Protein AF-A0A9N8HR85-F1 (afdb_monomer)

Sequence (107 aa):
MELADDDDSDPQTLVREFVHPDFIAGSKFVAKLAAVAQLQTHYPSIQLERRILSKQKAWQVVTKVTCHTLVLGGLSTHDFHLAMLIDVEAERPEVKELIIPEQGKEA

Structure (mmCIF, N/CA/C/O backbone):
data_AF-A0A9N8HR85-F1
#
_entry.id   AF-A0A9N8HR85-F1
#
loop_
_atom_site.group_PDB
_atom_site.id
_atom_site.type_symbol
_atom_site.label_atom_id
_atom_site.label_alt_id
_atom_site.label_comp_id
_atom_site.label_asym_id
_atom_site.label_entity_id
_atom_site.label_seq_id
_atom_site.pdbx_PDB_ins_code
_atom_site.Cartn_x
_atom_site.Cartn_y
_atom_site.Cartn_z
_atom_site.occupancy
_atom_site.B_iso_or_equiv
_atom_site.auth_seq_id
_atom_site.auth_comp_id
_atom_site.auth_asym_id
_atom_site.auth_atom_id
_atom_site.pdbx_PDB_model_num
ATOM 1 N N . MET A 1 1 ? 18.241 32.339 -26.771 1.00 48.91 1 MET A N 1
ATOM 2 C CA . MET A 1 1 ? 18.177 31.049 -26.063 1.00 48.91 1 MET A CA 1
ATOM 3 C C . MET A 1 1 ? 17.209 31.278 -24.924 1.00 48.91 1 MET A C 1
ATOM 5 O O . MET A 1 1 ? 17.616 31.781 -23.888 1.00 48.91 1 MET A O 1
ATOM 9 N N . GLU A 1 2 ? 15.918 31.113 -25.207 1.00 42.53 2 GLU A N 1
ATOM 10 C CA . GLU A 1 2 ? 14.871 31.203 -24.187 1.00 42.53 2 GLU A CA 1
ATOM 11 C C . GLU A 1 2 ? 15.032 29.991 -23.273 1.00 42.53 2 GLU A C 1
ATOM 13 O O . GLU A 1 2 ? 15.078 28.855 -23.747 1.00 42.53 2 GLU A O 1
ATOM 18 N N . LEU A 1 3 ? 15.239 30.253 -21.984 1.00 51.97 3 LEU A N 1
ATOM 19 C CA . LEU A 1 3 ? 15.160 29.235 -20.948 1.00 51.97 3 LEU A CA 1
ATOM 20 C C . LEU A 1 3 ? 13.684 28.855 -20.874 1.00 51.97 3 LEU A C 1
ATOM 22 O O . LEU A 1 3 ? 12.857 29.721 -20.603 1.00 51.97 3 LEU A O 1
ATOM 26 N N . ALA A 1 4 ? 13.364 27.609 -21.220 1.00 52.81 4 ALA A N 1
ATOM 27 C CA . ALA A 1 4 ? 12.027 27.080 -21.019 1.00 52.81 4 ALA A CA 1
ATOM 28 C C . ALA A 1 4 ? 11.695 27.215 -19.530 1.00 52.81 4 ALA A C 1
ATOM 30 O O . ALA A 1 4 ? 12.516 26.838 -18.695 1.00 52.81 4 ALA A O 1
ATOM 31 N N . ASP A 1 5 ? 10.538 27.801 -19.233 1.00 51.03 5 ASP A N 1
ATOM 32 C CA . ASP A 1 5 ? 9.970 27.828 -17.894 1.00 51.03 5 ASP A CA 1
ATOM 33 C C . ASP A 1 5 ? 9.966 26.390 -17.349 1.00 51.03 5 ASP A C 1
ATOM 35 O O . ASP A 1 5 ? 9.288 25.517 -17.898 1.00 51.03 5 ASP A O 1
ATOM 39 N N . ASP A 1 6 ? 10.767 26.131 -16.311 1.00 51.41 6 ASP A N 1
ATOM 40 C CA . ASP A 1 6 ? 10.589 24.962 -15.456 1.00 51.41 6 ASP A CA 1
ATOM 41 C C . ASP A 1 6 ? 9.217 25.147 -14.802 1.00 51.41 6 ASP A C 1
ATOM 43 O O . ASP A 1 6 ? 9.063 25.895 -13.835 1.00 51.41 6 ASP A O 1
ATOM 47 N N . ASP A 1 7 ? 8.191 24.548 -15.406 1.00 54.16 7 ASP A N 1
ATOM 48 C CA . ASP A 1 7 ? 6.867 24.443 -14.815 1.00 54.16 7 ASP A CA 1
ATOM 49 C C . ASP A 1 7 ? 7.048 23.640 -13.522 1.00 54.16 7 ASP A C 1
ATOM 51 O O . ASP A 1 7 ? 7.177 22.414 -13.553 1.00 54.16 7 ASP A O 1
ATOM 55 N N . ASP A 1 8 ? 7.125 24.361 -12.399 1.00 56.50 8 ASP A N 1
ATOM 56 C CA . ASP A 1 8 ? 7.299 23.929 -10.998 1.00 56.50 8 ASP A CA 1
ATOM 57 C C . ASP A 1 8 ? 6.088 23.094 -10.509 1.00 56.50 8 ASP A C 1
ATOM 59 O O . ASP A 1 8 ? 5.623 23.172 -9.371 1.00 56.50 8 ASP A O 1
ATOM 63 N N . SER A 1 9 ? 5.492 22.338 -11.426 1.00 62.31 9 SER A N 1
ATOM 64 C CA . SER A 1 9 ? 4.387 21.435 -11.204 1.00 62.31 9 SER A CA 1
ATOM 65 C C . SER A 1 9 ? 4.914 20.201 -10.482 1.00 62.31 9 SER A C 1
ATOM 67 O O . SER A 1 9 ? 5.802 19.498 -10.970 1.00 62.31 9 SER A O 1
ATOM 69 N N . ASP A 1 10 ? 4.376 19.948 -9.287 1.00 63.69 10 ASP A N 1
ATOM 70 C CA . ASP A 1 10 ? 4.660 18.722 -8.549 1.00 63.69 10 ASP A CA 1
ATOM 71 C C . ASP A 1 10 ? 4.499 17.512 -9.488 1.00 63.69 10 ASP A C 1
ATOM 73 O O . ASP A 1 10 ? 3.513 17.443 -10.238 1.00 63.69 10 ASP A O 1
ATOM 77 N N . PRO A 1 11 ? 5.429 16.538 -9.459 1.00 69.62 11 PRO A N 1
ATOM 78 C CA . PRO A 1 11 ? 5.367 15.389 -10.346 1.00 69.62 11 PRO A CA 1
ATOM 79 C C . PRO A 1 11 ? 4.013 14.699 -10.193 1.00 69.62 11 PRO A C 1
ATOM 81 O O . PRO A 1 11 ? 3.570 14.384 -9.083 1.00 69.62 11 PRO A O 1
ATOM 84 N N . GLN A 1 12 ? 3.339 14.464 -11.320 1.00 84.06 12 GLN A N 1
ATOM 85 C CA . GLN A 1 12 ? 2.030 13.822 -11.308 1.00 84.06 12 GLN A CA 1
ATOM 86 C C . GLN A 1 12 ? 2.152 12.435 -10.671 1.00 84.06 12 GLN A C 1
ATOM 88 O O . GLN A 1 12 ? 2.960 11.607 -11.098 1.00 84.06 12 GLN A O 1
ATOM 93 N N . THR A 1 13 ? 1.345 12.183 -9.642 1.00 92.56 13 THR A N 1
ATOM 94 C CA . THR A 1 13 ? 1.343 10.923 -8.897 1.00 92.56 13 THR A CA 1
ATOM 95 C C . THR A 1 13 ? -0.081 10.411 -8.699 1.00 92.56 13 THR A C 1
ATOM 97 O O . THR A 1 13 ? -1.031 11.188 -8.599 1.00 92.56 13 THR A O 1
ATOM 100 N N . LEU A 1 14 ? -0.239 9.088 -8.635 1.00 94.06 14 LEU A N 1
ATOM 101 C CA . LEU A 1 14 ? -1.489 8.451 -8.221 1.00 94.06 14 LEU A CA 1
ATOM 102 C C . LEU A 1 14 ? -1.382 8.116 -6.742 1.00 94.06 14 LEU A C 1
ATOM 104 O O . LEU A 1 14 ? -0.484 7.375 -6.347 1.00 94.06 14 LEU A O 1
ATOM 108 N N . VAL A 1 15 ? -2.301 8.639 -5.935 1.00 95.50 15 VAL A N 1
ATOM 109 C CA . VAL A 1 15 ? -2.306 8.428 -4.486 1.00 95.50 15 VAL A CA 1
ATOM 110 C C . VAL A 1 15 ? -3.601 7.751 -4.069 1.00 95.50 15 VAL A C 1
ATOM 112 O O . VAL A 1 15 ? -4.689 8.221 -4.403 1.00 95.50 15 VAL A O 1
ATOM 115 N N . ARG A 1 16 ? -3.485 6.680 -3.284 1.00 95.31 16 ARG A N 1
ATOM 116 C CA . ARG A 1 16 ? -4.618 6.030 -2.623 1.00 95.31 16 ARG A CA 1
ATOM 117 C C . ARG A 1 16 ? -4.285 5.740 -1.169 1.00 95.31 16 ARG A C 1
ATOM 119 O O . ARG A 1 16 ? -3.164 5.356 -0.840 1.00 95.31 16 ARG A O 1
ATOM 126 N N . GLU A 1 17 ? -5.270 5.933 -0.304 1.00 95.44 17 GLU A N 1
ATOM 127 C CA . GLU A 1 17 ? -5.144 5.695 1.128 1.00 95.44 17 GLU A CA 1
ATOM 128 C C . GLU A 1 17 ? -6.113 4.606 1.575 1.00 95.44 17 GLU A C 1
ATOM 130 O O . GLU A 1 17 ? -7.260 4.556 1.133 1.00 95.44 17 GLU A O 1
ATOM 135 N N . PHE A 1 18 ? -5.637 3.742 2.464 1.00 95.94 18 PHE A N 1
ATOM 136 C CA . PHE A 1 18 ? -6.398 2.651 3.053 1.00 95.94 18 PHE A CA 1
ATOM 137 C C . PHE A 1 18 ? -6.342 2.779 4.569 1.00 95.94 18 PHE A C 1
ATOM 139 O O . PHE A 1 18 ? -5.273 3.003 5.134 1.00 95.94 18 PHE A O 1
ATOM 146 N N . VAL A 1 19 ? -7.494 2.669 5.225 1.00 95.81 19 VAL A N 1
ATOM 147 C CA . VAL A 1 19 ? -7.593 2.730 6.687 1.00 95.81 19 VAL A CA 1
ATOM 148 C C . VAL A 1 19 ? -7.633 1.312 7.236 1.00 95.81 19 VAL A C 1
ATOM 150 O O . VAL A 1 19 ? -8.307 0.457 6.672 1.00 95.81 19 VAL A O 1
ATOM 153 N N . HIS A 1 20 ? -6.943 1.066 8.344 1.00 96.75 20 HIS A N 1
ATOM 154 C CA . HIS A 1 20 ? -6.804 -0.260 8.943 1.00 96.75 20 HIS A CA 1
ATOM 155 C C . HIS A 1 20 ? -7.310 -0.279 10.390 1.00 96.75 20 HIS A C 1
ATOM 157 O O . HIS A 1 20 ? -7.192 0.734 11.086 1.00 96.75 20 HIS A O 1
ATOM 163 N N . PRO A 1 21 ? -7.835 -1.424 10.873 1.00 95.50 21 PRO A N 1
ATOM 164 C CA . PRO A 1 21 ? -8.265 -1.572 12.265 1.00 95.50 21 PRO A CA 1
ATOM 165 C C . PRO A 1 21 ? -7.108 -1.392 13.251 1.00 95.50 21 PRO A C 1
ATOM 167 O O . PRO A 1 21 ? -7.286 -0.810 14.320 1.00 95.50 21 PRO A O 1
ATOM 170 N N . ASP A 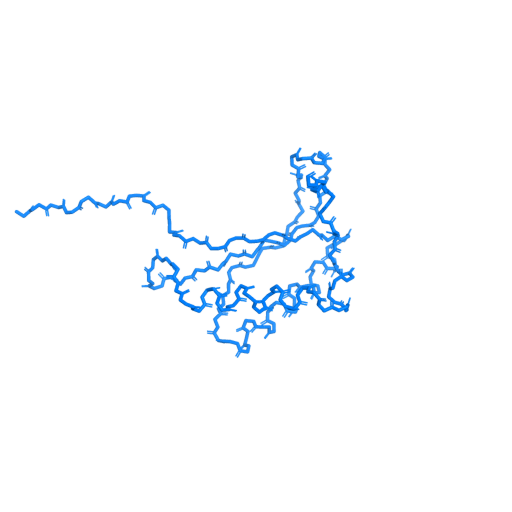1 22 ? -5.911 -1.848 12.882 1.00 96.12 22 ASP A N 1
ATOM 171 C CA . ASP A 1 22 ? -4.698 -1.693 13.672 1.00 96.12 22 ASP A CA 1
ATOM 172 C C . ASP A 1 22 ? -3.434 -1.741 12.792 1.00 96.12 22 ASP A C 1
ATOM 174 O O . ASP A 1 22 ? -3.482 -1.930 11.573 1.00 96.12 22 ASP A O 1
ATOM 178 N N . PHE A 1 23 ? -2.273 -1.549 13.424 1.00 97.00 23 PHE A N 1
ATOM 179 C CA . PHE A 1 23 ? -0.978 -1.509 12.741 1.00 97.00 23 PHE A CA 1
ATOM 180 C C . PHE A 1 23 ? -0.542 -2.874 12.184 1.00 97.00 23 PHE A C 1
ATOM 182 O O . PHE A 1 23 ? 0.219 -2.927 11.219 1.00 97.00 23 PHE A O 1
ATOM 189 N N . ILE A 1 24 ? -1.029 -3.980 12.757 1.00 97.88 24 ILE A N 1
ATOM 190 C CA . ILE A 1 24 ? -0.729 -5.338 12.288 1.00 97.88 24 ILE A CA 1
ATOM 191 C C . ILE A 1 24 ? -1.542 -5.657 11.031 1.00 97.88 24 ILE A C 1
ATOM 193 O O . ILE A 1 24 ? -1.015 -6.249 10.091 1.00 97.88 24 ILE A O 1
ATOM 197 N N . ALA A 1 25 ? -2.807 -5.246 10.974 1.00 97.94 25 ALA A N 1
ATOM 198 C CA . ALA A 1 25 ? -3.610 -5.321 9.761 1.00 97.94 25 ALA A CA 1
ATOM 199 C C . ALA A 1 25 ? -2.984 -4.481 8.639 1.00 97.94 25 ALA A C 1
ATOM 201 O O . ALA A 1 25 ? -2.809 -4.986 7.530 1.00 97.94 25 ALA A O 1
ATOM 202 N N . GLY A 1 26 ? -2.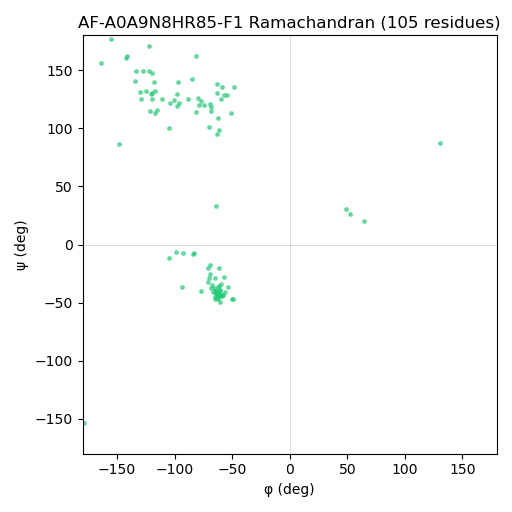544 -3.257 8.955 1.00 97.69 26 GLY A N 1
ATOM 203 C CA . GLY A 1 26 ? -1.806 -2.409 8.017 1.00 97.69 26 GLY A CA 1
ATOM 204 C C . GLY A 1 26 ? -0.513 -3.056 7.509 1.00 97.69 26 GLY A C 1
ATOM 205 O O . GLY A 1 26 ? -0.263 -3.070 6.308 1.00 97.69 26 GLY A O 1
ATOM 206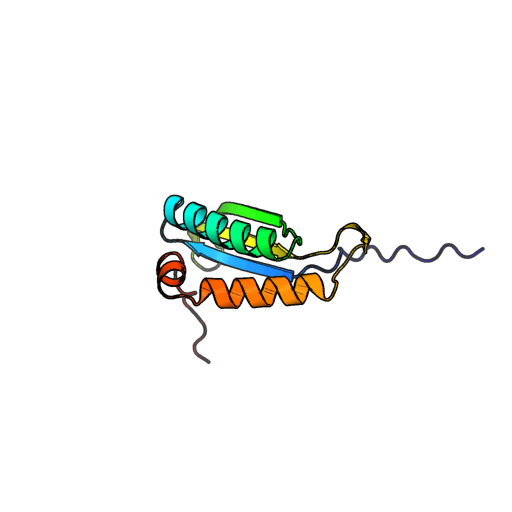 N N . SER A 1 27 ? 0.296 -3.673 8.376 1.00 98.38 27 SER A N 1
ATOM 207 C CA . SER A 1 27 ? 1.545 -4.321 7.941 1.00 98.38 27 SER A CA 1
ATOM 208 C C . SER A 1 27 ? 1.305 -5.562 7.072 1.00 98.38 27 SER A C 1
ATOM 210 O O . SER A 1 27 ? 2.013 -5.768 6.083 1.00 98.38 27 SER A O 1
ATOM 212 N N . LYS A 1 28 ? 0.270 -6.356 7.376 1.00 98.38 28 LYS A N 1
ATOM 213 C CA . LYS A 1 28 ? -0.175 -7.469 6.520 1.00 98.38 28 LYS A CA 1
ATOM 214 C C . LYS A 1 28 ? -0.640 -6.972 5.154 1.00 98.38 28 LYS A C 1
ATOM 216 O O . LYS A 1 28 ? -0.291 -7.580 4.145 1.00 98.38 28 LYS A O 1
ATOM 221 N N . PHE A 1 29 ? -1.384 -5.869 5.120 1.00 98.25 29 PHE A N 1
ATOM 222 C CA . PHE A 1 29 ? -1.822 -5.242 3.878 1.00 98.25 29 PHE A CA 1
ATOM 223 C C . PHE A 1 29 ? -0.626 -4.770 3.039 1.00 98.25 29 PHE A C 1
ATOM 225 O O . PHE A 1 29 ? -0.520 -5.124 1.866 1.00 98.25 29 PHE A O 1
ATOM 232 N N . VAL A 1 30 ? 0.344 -4.085 3.653 1.00 98.31 30 VAL A N 1
ATOM 233 C CA . VAL A 1 30 ? 1.595 -3.682 2.988 1.00 98.31 30 VAL A CA 1
ATOM 234 C C . VAL A 1 30 ? 2.334 -4.885 2.393 1.00 98.31 30 VAL A C 1
ATOM 236 O O . VAL A 1 30 ? 2.808 -4.801 1.263 1.00 98.31 30 VAL A O 1
ATOM 239 N N . ALA A 1 31 ? 2.393 -6.022 3.094 1.00 98.31 31 ALA A N 1
ATOM 240 C CA . ALA A 1 31 ? 3.021 -7.234 2.565 1.00 98.31 31 ALA A CA 1
ATOM 241 C C . ALA A 1 31 ? 2.318 -7.769 1.300 1.00 98.31 31 ALA A C 1
ATOM 243 O O . ALA A 1 31 ? 2.988 -8.237 0.379 1.00 98.31 31 ALA A O 1
ATOM 244 N N . LYS A 1 32 ? 0.983 -7.665 1.220 1.00 98.12 32 LYS A N 1
ATOM 245 C CA . LYS A 1 32 ? 0.214 -8.015 0.012 1.00 98.12 32 LYS A CA 1
ATOM 246 C C . LYS A 1 32 ? 0.552 -7.087 -1.150 1.00 98.12 32 LYS A C 1
ATOM 248 O O . LYS A 1 32 ? 0.860 -7.566 -2.238 1.00 98.12 32 LYS A O 1
ATOM 253 N N . LEU A 1 33 ? 0.589 -5.778 -0.904 1.00 97.62 33 LEU A N 1
ATOM 254 C CA . LEU A 1 33 ? 0.953 -4.801 -1.934 1.00 97.62 33 LEU A CA 1
ATOM 255 C C . LEU A 1 33 ? 2.396 -4.976 -2.418 1.00 97.62 33 LEU A C 1
ATOM 257 O O . LEU A 1 33 ? 2.658 -4.885 -3.615 1.00 97.62 33 LEU A O 1
ATOM 261 N N . ALA A 1 34 ? 3.323 -5.287 -1.510 1.00 97.81 34 ALA A N 1
ATOM 262 C CA . ALA A 1 34 ? 4.708 -5.586 -1.858 1.00 97.81 34 ALA A CA 1
ATOM 263 C C . ALA A 1 34 ? 4.809 -6.810 -2.784 1.00 97.81 34 ALA A C 1
ATOM 265 O O . ALA A 1 34 ? 5.581 -6.787 -3.741 1.00 97.81 34 ALA A O 1
ATOM 266 N N . ALA A 1 35 ? 3.998 -7.849 -2.553 1.00 97.75 35 ALA A N 1
ATOM 267 C CA . ALA A 1 35 ? 3.935 -9.006 -3.442 1.00 97.75 35 ALA A CA 1
ATOM 268 C C . ALA A 1 35 ? 3.414 -8.633 -4.842 1.00 97.75 35 ALA A C 1
ATOM 270 O O . ALA A 1 35 ? 3.988 -9.073 -5.838 1.00 97.75 35 ALA A O 1
ATOM 271 N N . VAL A 1 36 ? 2.383 -7.784 -4.936 1.00 97.31 36 VAL A N 1
ATOM 272 C CA . VAL A 1 36 ? 1.881 -7.269 -6.225 1.00 97.31 36 VAL A CA 1
ATOM 273 C C . VAL A 1 36 ? 2.969 -6.479 -6.959 1.00 97.31 36 VAL A C 1
ATOM 275 O O . VAL A 1 36 ? 3.251 -6.766 -8.121 1.00 97.31 36 VAL A O 1
ATOM 278 N N . ALA A 1 37 ? 3.625 -5.539 -6.275 1.00 96.88 37 ALA A N 1
ATOM 279 C CA . ALA A 1 37 ? 4.706 -4.730 -6.840 1.00 96.88 37 ALA A CA 1
ATOM 280 C C . ALA A 1 37 ? 5.879 -5.593 -7.343 1.00 96.88 37 ALA A C 1
ATOM 282 O O . ALA A 1 37 ? 6.366 -5.403 -8.458 1.00 96.88 37 ALA A O 1
ATOM 283 N N . GLN A 1 38 ? 6.281 -6.602 -6.562 1.00 97.56 38 GLN A N 1
ATOM 284 C CA . GLN A 1 38 ? 7.340 -7.545 -6.928 1.00 97.56 38 GLN A CA 1
ATOM 285 C C . GLN A 1 38 ? 7.014 -8.330 -8.206 1.00 97.56 38 GLN A C 1
ATOM 287 O O . GLN A 1 38 ? 7.902 -8.543 -9.030 1.00 97.56 38 GLN A O 1
ATOM 292 N N . LEU A 1 39 ? 5.759 -8.757 -8.381 1.00 96.50 39 LEU A N 1
ATOM 293 C CA . LEU A 1 39 ? 5.319 -9.483 -9.577 1.00 96.50 39 LEU A CA 1
ATOM 294 C C . LEU A 1 39 ? 5.285 -8.595 -10.826 1.00 96.50 39 LEU A C 1
ATOM 296 O O . LEU A 1 39 ? 5.472 -9.100 -11.929 1.00 96.50 39 LEU A O 1
ATOM 300 N N . GLN A 1 40 ? 5.063 -7.291 -10.654 1.00 94.56 40 GLN A N 1
ATOM 301 C CA . GLN A 1 40 ? 5.017 -6.322 -11.752 1.00 94.56 40 GLN A CA 1
ATOM 302 C C . GLN A 1 40 ? 6.361 -5.656 -12.040 1.00 94.56 40 GLN A C 1
ATOM 304 O O . GLN A 1 40 ? 6.481 -4.916 -13.013 1.00 94.56 40 GLN A O 1
ATOM 309 N N . THR A 1 41 ? 7.380 -5.891 -11.208 1.00 95.12 41 THR A N 1
ATOM 310 C CA . THR A 1 41 ? 8.682 -5.204 -11.280 1.00 95.12 41 THR A CA 1
ATOM 311 C C . THR A 1 41 ? 8.568 -3.672 -11.295 1.00 95.12 41 THR A C 1
ATOM 313 O O . THR A 1 41 ? 9.455 -2.984 -11.793 1.00 95.12 41 THR A O 1
ATOM 316 N N . HIS A 1 42 ? 7.484 -3.138 -10.723 1.00 93.38 42 HIS A N 1
ATOM 317 C CA . HIS A 1 42 ? 7.204 -1.709 -10.601 1.00 93.38 42 HIS A CA 1
ATOM 318 C C . HIS A 1 42 ? 6.846 -1.409 -9.149 1.00 93.38 42 HIS A C 1
ATOM 320 O O . HIS A 1 42 ? 5.967 -2.060 -8.579 1.00 93.38 42 HIS A O 1
ATOM 326 N N . TYR A 1 43 ? 7.556 -0.468 -8.529 1.00 95.62 43 TYR A N 1
ATOM 327 C CA . TYR A 1 43 ? 7.567 -0.312 -7.074 1.00 95.62 43 TYR A CA 1
ATOM 328 C C . TYR A 1 43 ? 6.988 1.047 -6.672 1.00 95.62 43 TYR A C 1
ATOM 330 O O . TYR A 1 43 ? 7.603 2.074 -6.962 1.00 95.62 43 TYR A O 1
ATOM 338 N N . PRO A 1 44 ? 5.827 1.079 -5.997 1.00 95.69 44 PRO A N 1
ATOM 339 C CA . PRO A 1 44 ? 5.249 2.320 -5.513 1.00 95.69 44 PRO A CA 1
ATOM 340 C C . PRO A 1 44 ? 5.917 2.739 -4.198 1.00 95.69 44 PRO A C 1
ATOM 342 O O . PRO A 1 44 ? 6.486 1.918 -3.473 1.00 95.69 44 PRO A O 1
ATOM 345 N N . SER A 1 45 ? 5.767 4.008 -3.828 1.00 95.88 45 SER A N 1
ATOM 346 C CA . SER A 1 45 ? 6.065 4.444 -2.463 1.00 95.88 45 SER A CA 1
ATOM 347 C C . SER A 1 45 ? 4.918 4.024 -1.546 1.00 95.88 45 SER A C 1
ATOM 349 O O . SER A 1 45 ? 3.769 4.399 -1.780 1.00 95.88 45 SER A O 1
ATOM 351 N N . ILE A 1 46 ? 5.223 3.259 -0.496 1.00 97.19 46 ILE A N 1
ATOM 352 C CA . ILE A 1 46 ? 4.240 2.784 0.484 1.00 97.19 46 ILE A CA 1
ATOM 353 C C . ILE A 1 46 ? 4.622 3.316 1.863 1.00 97.19 46 ILE A C 1
ATOM 355 O O . ILE A 1 46 ? 5.734 3.092 2.339 1.00 97.19 46 ILE A O 1
ATOM 359 N N . GLN A 1 47 ? 3.692 4.004 2.519 1.00 97.69 47 GLN A N 1
ATOM 360 C CA . GLN A 1 47 ? 3.853 4.516 3.878 1.00 97.69 47 GLN A CA 1
ATOM 361 C C . GLN A 1 47 ? 2.767 3.923 4.769 1.00 97.69 47 GLN A C 1
ATOM 363 O O . GLN A 1 47 ? 1.594 3.984 4.418 1.00 97.69 47 GLN A O 1
ATOM 368 N N . LEU A 1 48 ? 3.149 3.364 5.917 1.00 97.94 48 LEU A N 1
ATOM 369 C CA . LEU A 1 48 ? 2.231 2.914 6.963 1.00 97.94 48 LEU A CA 1
ATOM 370 C C . LEU A 1 48 ? 2.464 3.773 8.203 1.00 97.94 48 LEU A C 1
ATOM 372 O O . LEU A 1 48 ? 3.536 3.727 8.804 1.00 97.94 48 LEU A O 1
ATOM 376 N N . GLU A 1 49 ? 1.458 4.547 8.587 1.00 96.88 49 GLU A N 1
ATOM 377 C CA . GLU A 1 49 ? 1.555 5.477 9.706 1.00 96.88 49 GLU A CA 1
ATOM 378 C C . GLU A 1 49 ? 0.262 5.522 10.518 1.00 96.88 49 GLU A C 1
ATOM 380 O O . GLU A 1 49 ? -0.810 5.115 10.068 1.00 96.88 49 GLU A O 1
ATOM 385 N N . ARG A 1 50 ? 0.363 6.039 11.743 1.00 94.31 50 ARG A N 1
ATOM 386 C CA . ARG A 1 50 ? -0.803 6.399 12.544 1.00 94.31 50 ARG A CA 1
ATOM 387 C C . ARG A 1 50 ? -0.940 7.915 12.509 1.00 94.31 50 ARG A C 1
ATOM 389 O O . ARG A 1 50 ? -0.028 8.612 12.944 1.00 94.31 50 ARG A O 1
ATOM 396 N N . ARG A 1 51 ? -2.078 8.426 12.041 1.00 92.25 51 ARG A N 1
ATOM 397 C CA . ARG A 1 51 ? -2.333 9.872 11.961 1.00 92.25 51 ARG A CA 1
ATOM 398 C C . ARG A 1 51 ? -3.775 10.218 12.291 1.00 92.25 51 ARG A C 1
ATOM 400 O O . ARG A 1 51 ? -4.661 9.367 12.238 1.00 92.25 51 ARG A O 1
ATOM 407 N N . ILE A 1 52 ? -4.013 11.477 12.637 1.00 87.50 52 ILE A N 1
ATOM 408 C CA . ILE A 1 52 ? -5.367 11.981 12.862 1.00 87.50 52 ILE A CA 1
ATOM 409 C C . ILE A 1 52 ? -5.977 12.311 11.502 1.00 87.50 52 ILE A C 1
ATOM 411 O O . ILE A 1 52 ? -5.524 13.234 10.826 1.00 87.50 52 ILE A O 1
ATOM 415 N N . LEU A 1 53 ? -7.014 11.575 11.097 1.00 79.31 53 LEU A N 1
ATOM 416 C CA . LEU A 1 53 ? -7.771 11.928 9.897 1.00 79.31 53 LEU A CA 1
ATOM 417 C C . LEU A 1 53 ? -8.735 13.068 10.229 1.00 79.31 53 LEU A C 1
ATOM 419 O O . LEU A 1 53 ? -9.615 12.926 11.082 1.00 79.31 53 LEU A O 1
ATOM 423 N N . SER A 1 54 ? -8.576 14.199 9.539 1.00 71.25 54 SER A N 1
ATOM 424 C CA . SER A 1 54 ? -9.320 15.445 9.783 1.00 71.25 54 SER A CA 1
ATOM 425 C C . SER A 1 54 ? -10.840 15.256 9.773 1.00 71.25 54 SER A C 1
ATOM 427 O O . SER A 1 54 ? -11.534 15.850 10.596 1.00 71.25 54 SER A O 1
ATOM 429 N N . LYS A 1 55 ? -11.348 14.374 8.903 1.00 73.06 55 LYS A N 1
ATOM 430 C CA . LYS A 1 55 ? -12.780 14.055 8.786 1.00 73.06 55 LYS A CA 1
ATOM 431 C C . LYS A 1 55 ? -13.355 13.364 10.028 1.00 73.06 55 LYS A C 1
ATOM 433 O O . LYS A 1 55 ? -14.489 13.633 10.400 1.00 73.06 55 LYS A O 1
ATOM 438 N N . GLN A 1 56 ? -12.585 12.485 10.668 1.00 73.00 56 GLN A N 1
ATOM 439 C CA . GLN A 1 56 ? -13.059 11.636 11.770 1.00 73.00 56 GLN A CA 1
ATOM 440 C C . GLN A 1 56 ? -12.565 12.112 13.143 1.00 73.00 56 GLN A C 1
ATOM 442 O O . GLN A 1 56 ? -13.032 11.617 14.164 1.00 73.00 56 GLN A O 1
ATOM 447 N N . LYS A 1 57 ? -11.609 13.057 13.177 1.00 81.69 57 LYS A N 1
ATOM 448 C CA . LYS A 1 57 ? -10.948 13.571 14.394 1.00 81.69 57 LYS A CA 1
ATOM 449 C C . LYS A 1 57 ? -10.444 12.462 15.326 1.00 81.69 57 LYS A C 1
ATOM 451 O O . LYS A 1 57 ? -10.374 12.638 16.539 1.00 81.69 57 LYS A O 1
ATOM 456 N N . AL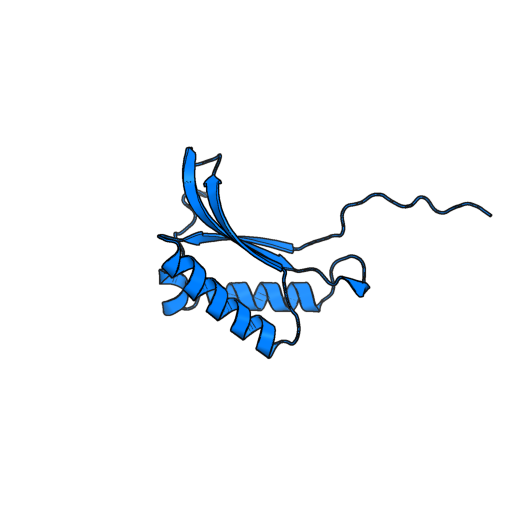A A 1 58 ? -10.076 11.324 14.748 1.00 84.62 58 ALA A N 1
ATOM 457 C CA . ALA A 1 58 ? -9.616 10.146 15.459 1.00 84.62 58 ALA A CA 1
ATOM 458 C C . ALA A 1 58 ? -8.276 9.689 14.888 1.00 84.62 58 ALA A C 1
ATOM 460 O O . ALA A 1 58 ? -7.987 9.876 13.702 1.00 84.62 58 ALA A O 1
ATOM 461 N N . TRP A 1 59 ? -7.460 9.089 15.751 1.00 88.56 59 TRP A N 1
ATOM 462 C CA . TRP A 1 59 ? -6.241 8.416 15.330 1.00 88.56 59 TRP A CA 1
ATOM 463 C C . TRP A 1 59 ? -6.596 7.169 14.533 1.00 88.56 59 TRP A C 1
ATOM 465 O O . TRP A 1 59 ? -7.187 6.243 15.081 1.00 88.56 59 TRP A O 1
ATOM 475 N N . GLN A 1 60 ? -6.181 7.142 13.276 1.00 93.00 60 GLN A N 1
ATOM 476 C CA . GLN A 1 60 ? -6.387 6.026 12.367 1.00 93.00 60 GLN A CA 1
ATOM 477 C C . GLN A 1 60 ? -5.035 5.494 11.907 1.00 93.00 60 GLN A C 1
ATOM 479 O O . GLN A 1 60 ? -4.060 6.247 11.800 1.00 93.00 60 GLN A O 1
ATOM 484 N N . VAL A 1 61 ? -4.971 4.189 11.661 1.00 96.31 61 VAL A N 1
ATOM 485 C CA . VAL A 1 61 ? -3.830 3.566 10.991 1.00 96.31 61 VAL A CA 1
ATOM 486 C C . VAL A 1 61 ? -4.098 3.629 9.497 1.00 96.31 61 VAL A C 1
ATOM 488 O O . VAL A 1 61 ? -5.154 3.189 9.049 1.00 96.31 61 VAL A O 1
ATOM 491 N N . VAL A 1 62 ? -3.165 4.197 8.741 1.00 96.31 62 VAL A N 1
ATOM 492 C CA . VAL A 1 62 ? -3.346 4.472 7.318 1.00 96.31 62 VAL A 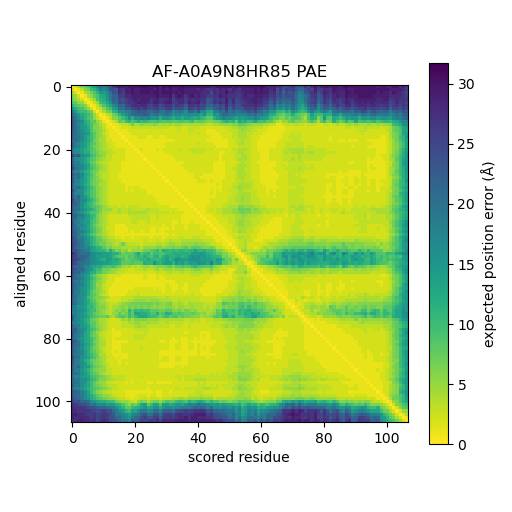CA 1
ATOM 493 C C . VAL A 1 62 ? -2.156 3.943 6.535 1.00 96.31 62 VAL A C 1
ATOM 495 O O . VAL A 1 62 ? -1.007 4.229 6.879 1.00 96.31 62 VAL A O 1
ATOM 498 N N . THR A 1 63 ? -2.435 3.208 5.462 1.00 97.81 63 THR A N 1
ATOM 499 C CA . THR A 1 63 ? -1.464 2.953 4.402 1.00 97.81 63 THR A CA 1
ATOM 500 C C . THR A 1 63 ? -1.708 3.917 3.251 1.00 97.81 63 THR A C 1
ATOM 502 O O . THR A 1 63 ? -2.778 3.906 2.647 1.00 97.81 63 THR A O 1
ATOM 505 N N . LYS A 1 64 ? -0.708 4.741 2.935 1.00 97.31 64 LYS A N 1
ATOM 506 C CA . LYS A 1 64 ? -0.683 5.602 1.750 1.00 97.31 64 LYS A CA 1
ATOM 507 C C . LYS A 1 64 ? 0.182 4.948 0.680 1.00 97.31 64 LYS A C 1
ATOM 509 O O . LYS A 1 64 ? 1.348 4.640 0.926 1.00 97.31 64 LYS A O 1
ATOM 514 N N . VAL A 1 65 ? -0.396 4.755 -0.497 1.00 97.31 65 VAL A N 1
ATOM 515 C CA . VAL A 1 65 ? 0.271 4.217 -1.683 1.00 97.31 65 VAL A CA 1
ATOM 516 C C . VAL A 1 65 ? 0.384 5.333 -2.710 1.00 97.31 65 VAL A C 1
ATOM 518 O O . VAL A 1 65 ? -0.632 5.920 -3.080 1.00 97.31 65 VAL A O 1
ATOM 521 N N . THR A 1 66 ? 1.598 5.597 -3.185 1.00 96.50 66 THR A N 1
ATOM 522 C CA . THR A 1 66 ? 1.877 6.585 -4.230 1.00 96.50 66 THR A CA 1
ATOM 523 C C . THR A 1 66 ? 2.567 5.910 -5.416 1.00 96.50 66 THR A C 1
ATOM 525 O O . THR A 1 66 ? 3.703 5.448 -5.287 1.00 96.50 66 THR A O 1
ATOM 528 N N . CYS A 1 67 ? 1.909 5.876 -6.575 1.00 95.00 67 CYS A N 1
ATOM 529 C CA . CYS A 1 67 ? 2.486 5.380 -7.829 1.00 95.00 67 CYS A CA 1
ATOM 530 C C . CYS A 1 67 ? 2.981 6.554 -8.679 1.00 95.00 67 CYS A C 1
ATOM 532 O O . CYS A 1 67 ? 2.250 7.529 -8.879 1.00 95.00 67 CYS A O 1
ATOM 534 N N . HIS A 1 68 ? 4.224 6.459 -9.138 1.00 92.75 68 HIS A N 1
ATOM 535 C CA . HIS A 1 68 ? 4.853 7.369 -10.091 1.00 92.75 68 HIS A CA 1
ATOM 536 C C . HIS A 1 68 ? 6.117 6.715 -10.661 1.00 92.75 68 HIS A C 1
ATOM 538 O O . HIS A 1 68 ? 6.747 5.869 -10.018 1.00 92.75 68 HIS A O 1
ATOM 544 N N . THR A 1 69 ? 6.533 7.158 -11.844 1.00 90.25 69 THR A N 1
ATOM 545 C CA . THR A 1 69 ? 7.755 6.691 -12.493 1.00 90.25 69 THR A CA 1
ATOM 546 C C . THR A 1 69 ? 8.842 7.758 -12.368 1.00 90.25 69 THR A C 1
ATOM 548 O O . THR A 1 69 ? 8.880 8.715 -13.138 1.00 90.25 69 THR A O 1
ATOM 551 N N . LEU A 1 70 ? 9.760 7.571 -11.409 1.00 84.19 70 LEU A N 1
ATOM 552 C CA . LEU A 1 70 ? 10.826 8.532 -11.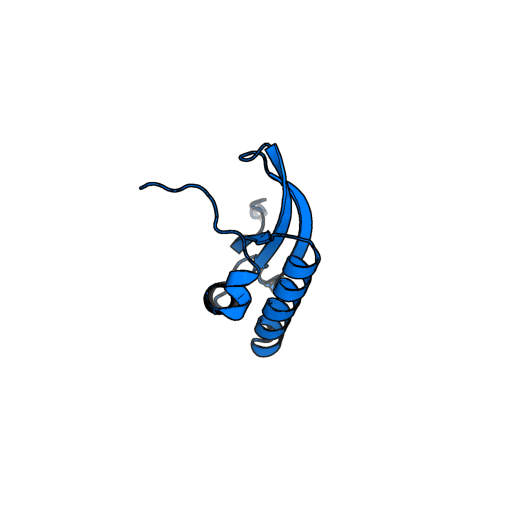069 1.00 84.19 70 LEU A CA 1
ATOM 553 C C . LEU A 1 70 ? 11.615 9.038 -12.285 1.00 84.19 70 LEU A C 1
ATOM 555 O O . LEU A 1 70 ? 11.818 10.237 -12.434 1.00 84.19 70 LEU A O 1
ATOM 559 N N . VAL A 1 71 ? 12.034 8.130 -13.172 1.00 86.44 71 VAL A N 1
ATOM 560 C CA . VAL A 1 71 ? 12.864 8.476 -14.342 1.00 86.44 71 VAL A CA 1
ATOM 561 C C . VAL A 1 71 ? 12.127 9.292 -15.406 1.00 86.44 71 VAL A C 1
ATOM 563 O O . VAL A 1 71 ? 12.776 9.891 -16.256 1.00 86.44 71 VAL A O 1
ATOM 566 N N . LEU A 1 72 ? 10.791 9.311 -15.375 1.00 84.94 72 LEU A N 1
ATOM 567 C CA . LEU A 1 72 ? 9.960 10.099 -16.288 1.00 84.94 72 LEU A CA 1
ATOM 568 C C . LEU A 1 72 ? 9.487 11.418 -15.664 1.00 84.94 72 LEU A C 1
ATOM 570 O O . LEU A 1 72 ? 8.860 12.210 -16.357 1.00 84.94 72 LEU A O 1
ATOM 574 N N . GLY A 1 73 ? 9.742 11.642 -14.370 1.00 81.44 73 GLY A N 1
ATOM 575 C CA . GLY A 1 73 ? 9.246 12.821 -13.656 1.00 81.44 73 GLY A CA 1
ATOM 576 C C . GLY A 1 73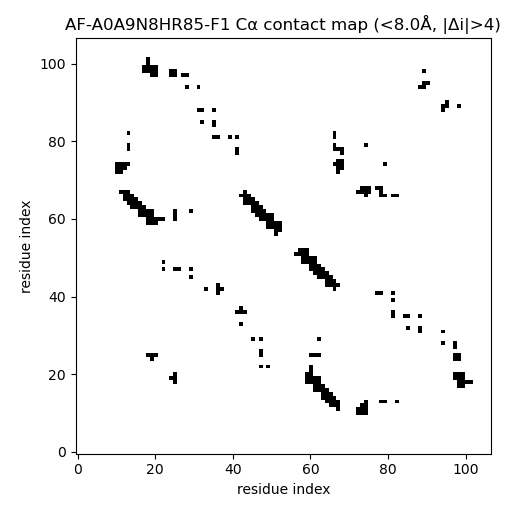 ? 7.717 12.879 -13.535 1.00 81.44 73 GLY A C 1
ATOM 577 O O . GLY A 1 73 ? 7.164 13.952 -13.327 1.00 81.44 73 GLY A O 1
ATOM 578 N N . GLY A 1 74 ? 7.014 11.750 -13.675 1.00 86.69 74 GLY A N 1
ATOM 579 C CA . GLY A 1 74 ? 5.552 11.735 -13.686 1.00 86.69 74 GLY A CA 1
ATOM 580 C C . GLY A 1 74 ? 4.950 10.340 -13.826 1.00 86.69 74 GLY A C 1
ATOM 581 O O . GLY A 1 74 ? 5.560 9.337 -13.446 1.00 86.69 74 GLY A O 1
ATOM 582 N N . LEU A 1 75 ? 3.734 10.280 -14.369 1.00 91.62 75 LEU A N 1
ATOM 583 C CA . LEU A 1 75 ? 2.984 9.038 -14.540 1.00 91.62 75 LEU A CA 1
ATOM 584 C C . LEU A 1 75 ? 3.355 8.306 -15.828 1.00 91.62 75 LEU A C 1
ATOM 586 O O . LEU A 1 75 ? 3.514 8.902 -16.891 1.00 91.62 75 LEU A O 1
ATOM 590 N N . SER A 1 76 ? 3.391 6.983 -15.742 1.00 93.25 76 SER A N 1
ATOM 591 C CA . SER A 1 76 ? 3.450 6.079 -16.884 1.00 93.25 76 SER A CA 1
ATOM 592 C C . SER A 1 76 ? 2.271 5.112 -16.887 1.00 93.25 76 SER A C 1
ATOM 594 O O . SER A 1 76 ? 1.534 4.971 -15.911 1.00 93.25 76 SER A O 1
ATOM 596 N N . THR A 1 77 ? 2.116 4.368 -17.980 1.00 93.81 77 THR A N 1
ATOM 597 C CA . THR A 1 77 ? 1.144 3.269 -18.069 1.00 93.81 77 THR A CA 1
ATOM 598 C C . THR A 1 77 ? 1.339 2.208 -16.981 1.00 93.81 77 THR A C 1
ATOM 600 O O . THR A 1 77 ? 0.362 1.588 -16.562 1.00 93.81 77 THR A O 1
ATOM 603 N N . HIS A 1 78 ? 2.566 2.027 -16.479 1.00 94.19 78 HIS A N 1
ATOM 604 C CA . HIS A 1 78 ? 2.870 1.070 -15.414 1.00 94.19 78 HIS A CA 1
ATOM 605 C C . HIS A 1 78 ? 2.309 1.527 -14.065 1.00 94.19 78 HIS A C 1
ATOM 607 O O . HIS A 1 78 ? 1.862 0.689 -13.286 1.00 94.19 78 HIS A O 1
ATOM 613 N N . ASP A 1 79 ? 2.246 2.840 -13.816 1.00 95.25 79 ASP A N 1
ATOM 614 C CA . ASP A 1 79 ? 1.640 3.394 -12.601 1.00 95.25 79 ASP A CA 1
ATOM 615 C C . ASP A 1 79 ? 0.138 3.111 -12.551 1.00 95.25 79 ASP A C 1
ATOM 617 O O . ASP A 1 79 ? -0.375 2.644 -11.535 1.00 95.25 79 ASP A O 1
ATOM 621 N N . PHE A 1 80 ? -0.561 3.320 -13.670 1.00 96.31 80 PHE A N 1
ATOM 622 C CA . PHE A 1 80 ? -1.985 2.999 -13.778 1.00 96.31 80 PHE A CA 1
ATOM 623 C C . PHE A 1 80 ? -2.243 1.492 -13.694 1.00 96.31 80 PHE A C 1
ATOM 625 O O . PHE A 1 80 ? -3.187 1.065 -13.029 1.00 96.31 80 PHE A O 1
ATOM 632 N N . HIS A 1 81 ? -1.402 0.677 -14.339 1.00 97.00 81 HIS A N 1
ATOM 633 C CA . HIS A 1 81 ? -1.536 -0.777 -14.283 1.00 97.00 81 HIS A CA 1
ATOM 634 C C . HIS A 1 81 ? -1.343 -1.309 -12.859 1.00 97.00 81 HIS A C 1
ATOM 636 O O . HIS A 1 81 ? -2.155 -2.098 -12.375 1.00 97.00 81 HIS A O 1
ATOM 642 N N . LEU A 1 82 ? -0.311 -0.830 -12.164 1.00 96.94 82 LEU A N 1
ATOM 643 C CA . LEU A 1 82 ? -0.051 -1.187 -10.777 1.00 96.94 82 LEU A CA 1
ATOM 644 C C . LEU A 1 82 ? -1.188 -0.729 -9.856 1.00 96.94 82 LEU A C 1
ATOM 646 O O . LEU A 1 82 ? -1.650 -1.525 -9.043 1.00 96.94 82 LEU A O 1
ATOM 650 N N . ALA A 1 83 ? -1.678 0.505 -10.005 1.00 97.12 83 ALA A N 1
ATOM 651 C CA . ALA A 1 83 ? -2.798 1.015 -9.213 1.00 97.12 83 ALA A CA 1
ATOM 652 C C . ALA A 1 83 ? -4.059 0.148 -9.374 1.00 97.12 83 ALA A C 1
ATOM 654 O O . ALA A 1 83 ? -4.684 -0.225 -8.384 1.00 97.12 83 ALA A O 1
ATOM 655 N N . MET A 1 84 ? -4.381 -0.261 -10.605 1.00 97.69 84 MET A N 1
ATOM 656 C CA . MET A 1 84 ? -5.490 -1.180 -10.872 1.00 97.69 84 MET A CA 1
ATOM 657 C C . MET A 1 84 ? -5.293 -2.535 -10.175 1.00 97.69 84 MET A C 1
ATOM 659 O O . MET A 1 84 ? -6.232 -3.074 -9.595 1.00 97.69 84 MET A O 1
ATOM 663 N N . LEU A 1 85 ? -4.085 -3.103 -10.211 1.00 97.94 85 LEU A N 1
ATOM 664 C CA . LEU A 1 85 ? -3.807 -4.380 -9.547 1.00 97.94 85 LEU A CA 1
ATOM 665 C C . LEU A 1 85 ? -3.881 -4.275 -8.022 1.00 97.94 85 LEU A C 1
ATOM 667 O O . LEU A 1 85 ? -4.344 -5.212 -7.376 1.00 97.94 85 LEU A O 1
ATOM 671 N N . ILE A 1 86 ? -3.469 -3.142 -7.453 1.00 97.44 86 ILE A N 1
ATOM 672 C CA . ILE A 1 86 ? -3.627 -2.844 -6.026 1.00 97.44 86 ILE A CA 1
ATOM 673 C C . ILE A 1 86 ? -5.109 -2.800 -5.649 1.00 97.44 86 ILE A C 1
ATOM 675 O O . ILE A 1 86 ? -5.489 -3.377 -4.633 1.00 97.44 86 ILE A O 1
ATOM 679 N N . ASP A 1 87 ? -5.950 -2.184 -6.477 1.00 97.12 87 ASP A N 1
ATOM 680 C CA . ASP A 1 87 ? -7.395 -2.141 -6.250 1.00 97.12 87 ASP A CA 1
ATOM 681 C C . ASP A 1 87 ? -8.024 -3.538 -6.311 1.00 97.12 87 ASP A C 1
ATOM 683 O O . ASP A 1 87 ? -8.831 -3.896 -5.453 1.00 97.12 87 ASP A O 1
ATOM 687 N N . VAL A 1 88 ? -7.606 -4.358 -7.279 1.00 97.50 88 VAL A N 1
ATOM 688 C CA . VAL A 1 88 ? -8.035 -5.761 -7.382 1.00 97.50 88 VAL A CA 1
ATOM 689 C C . VAL A 1 88 ? -7.591 -6.568 -6.160 1.00 97.50 88 VAL A C 1
ATOM 691 O O . VAL A 1 88 ? -8.378 -7.351 -5.630 1.00 97.50 88 VAL A O 1
ATOM 694 N N . GLU A 1 89 ? -6.353 -6.390 -5.695 1.00 97.69 89 GLU A N 1
ATOM 695 C CA . GLU A 1 89 ? -5.846 -7.068 -4.499 1.00 97.69 89 GLU A CA 1
ATOM 696 C C . GLU A 1 89 ? -6.601 -6.623 -3.240 1.00 97.69 89 GLU A C 1
ATOM 698 O O . GLU A 1 89 ? -6.944 -7.462 -2.413 1.00 97.69 89 GLU A O 1
ATOM 703 N N . ALA A 1 90 ? -6.922 -5.332 -3.114 1.00 97.00 90 ALA A N 1
ATOM 704 C CA . ALA A 1 90 ? -7.666 -4.782 -1.982 1.00 97.00 90 ALA A CA 1
ATOM 705 C C . ALA A 1 90 ? -9.109 -5.310 -1.885 1.00 97.00 90 ALA A C 1
ATOM 707 O O . ALA A 1 90 ? -9.653 -5.406 -0.786 1.00 97.00 90 ALA A O 1
ATOM 708 N N . GLU A 1 91 ? -9.721 -5.681 -3.012 1.00 96.75 91 GLU A N 1
ATOM 709 C CA . GLU A 1 91 ? -11.068 -6.265 -3.052 1.00 96.75 91 GLU A CA 1
ATOM 710 C C . GLU A 1 91 ? -11.102 -7.778 -2.786 1.00 96.75 91 GLU A C 1
ATOM 712 O O . GLU A 1 91 ? -12.187 -8.348 -2.629 1.00 96.75 91 GLU A O 1
ATOM 717 N N . ARG A 1 92 ? -9.948 -8.453 -2.690 1.00 96.19 92 ARG A N 1
ATOM 718 C CA . ARG A 1 92 ? -9.918 -9.876 -2.324 1.00 96.19 92 ARG A CA 1
ATOM 719 C C . ARG A 1 92 ? -10.470 -10.081 -0.912 1.00 96.19 92 ARG A C 1
ATOM 721 O O . ARG A 1 92 ? -10.090 -9.317 -0.025 1.00 96.19 92 ARG A O 1
ATOM 728 N N . PRO A 1 93 ? -11.298 -11.112 -0.657 1.00 96.44 93 PRO A N 1
ATOM 729 C CA . PRO A 1 93 ? -11.956 -11.300 0.639 1.00 96.44 93 PRO A CA 1
ATOM 730 C C . PRO A 1 93 ? -11.000 -11.232 1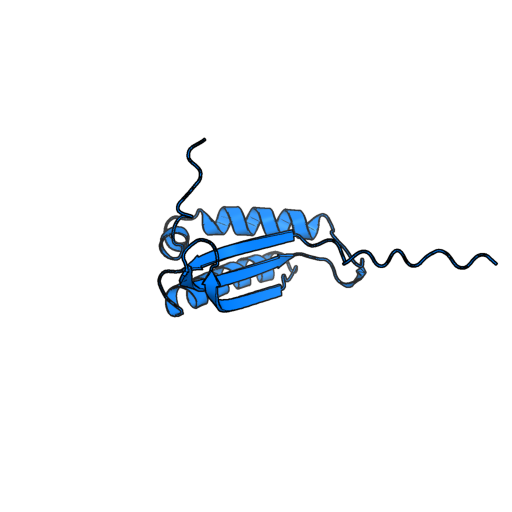.837 1.00 96.44 93 PRO A C 1
ATOM 732 O O . PRO A 1 93 ? -11.242 -10.488 2.782 1.00 96.44 93 PRO A O 1
ATOM 735 N N . GLU A 1 94 ? -9.865 -11.926 1.757 1.00 95.19 94 GLU A N 1
ATOM 736 C CA . GLU A 1 94 ? -8.864 -11.998 2.823 1.00 95.19 94 GLU A CA 1
ATOM 737 C C . GLU A 1 94 ? -8.071 -10.698 3.037 1.00 95.19 94 GLU A C 1
ATOM 739 O O . GLU A 1 94 ? -7.459 -10.505 4.086 1.00 95.19 94 GLU A O 1
ATOM 744 N N . VAL A 1 95 ? -8.039 -9.816 2.035 1.00 96.44 95 VAL A N 1
ATOM 745 C CA . VAL A 1 95 ? -7.355 -8.516 2.104 1.00 96.44 95 VAL A CA 1
ATOM 746 C C . VAL A 1 95 ? -8.332 -7.434 2.543 1.00 96.44 95 VAL A C 1
ATOM 748 O O . VAL A 1 95 ? -7.975 -6.560 3.329 1.00 96.44 95 VAL A O 1
ATOM 751 N N . LYS A 1 96 ? -9.583 -7.529 2.096 1.00 95.62 96 LYS A N 1
ATOM 752 C CA . LYS A 1 96 ? -10.667 -6.613 2.438 1.00 95.62 96 LYS A CA 1
ATOM 753 C C . LYS A 1 96 ? -10.940 -6.579 3.940 1.00 95.62 96 LYS A C 1
ATOM 755 O O . LYS A 1 96 ? -11.205 -5.513 4.479 1.00 95.62 96 LYS A O 1
ATOM 760 N N . GLU A 1 97 ? -10.781 -7.707 4.632 1.00 95.75 97 GLU A N 1
ATOM 761 C CA . GLU A 1 97 ? -10.842 -7.788 6.102 1.00 95.75 97 GLU A CA 1
ATOM 762 C C . GLU A 1 97 ? -9.766 -6.947 6.815 1.00 95.75 97 GLU A C 1
ATOM 764 O O . GLU A 1 97 ? -9.919 -6.600 7.986 1.00 95.75 97 GLU A O 1
ATOM 769 N N . LEU A 1 98 ? -8.678 -6.592 6.124 1.00 96.38 98 LEU A N 1
ATOM 770 C CA . LEU A 1 98 ? -7.608 -5.749 6.661 1.00 96.38 98 LEU A CA 1
ATOM 771 C C . LEU A 1 98 ? -7.919 -4.253 6.529 1.00 96.38 98 LEU A C 1
ATOM 773 O O . LEU A 1 98 ? -7.156 -3.439 7.051 1.00 96.38 98 LEU A O 1
ATOM 777 N N . ILE A 1 99 ? -8.992 -3.876 5.827 1.00 96.31 99 ILE A N 1
ATOM 778 C CA . ILE A 1 99 ? -9.332 -2.492 5.490 1.00 96.31 99 ILE A CA 1
ATOM 779 C C . ILE A 1 99 ? -10.661 -2.121 6.155 1.00 96.31 99 ILE A C 1
ATOM 781 O O . ILE A 1 99 ? -11.654 -2.838 6.057 1.00 96.31 99 ILE A O 1
ATOM 785 N N . ILE A 1 100 ? -10.703 -0.962 6.809 1.00 92.56 100 ILE A N 1
ATOM 786 C CA . ILE A 1 100 ? -11.956 -0.370 7.274 1.00 92.56 100 ILE A CA 1
ATOM 787 C C . ILE A 1 100 ? -12.618 0.323 6.076 1.00 92.56 100 ILE A C 1
ATOM 789 O O . ILE A 1 100 ? -11.979 1.177 5.454 1.00 92.56 100 ILE A O 1
ATOM 793 N N . PRO A 1 101 ? -13.885 0.010 5.751 1.00 82.44 101 PRO A N 1
ATOM 794 C CA . PRO A 1 101 ? -14.600 0.712 4.696 1.00 82.44 101 PRO A CA 1
ATOM 795 C C . PRO A 1 101 ? -14.667 2.209 5.010 1.00 82.44 101 PRO A C 1
ATOM 797 O O . PRO A 1 101 ? -14.942 2.609 6.145 1.00 82.44 101 PRO A O 1
ATOM 800 N N . GLU A 1 102 ? -14.415 3.042 4.001 1.00 69.81 102 GLU A N 1
ATOM 801 C CA . GLU A 1 102 ? -14.512 4.492 4.148 1.00 69.81 102 GLU A CA 1
ATOM 802 C C . GLU A 1 102 ? -15.970 4.843 4.496 1.00 69.81 102 GLU A C 1
ATOM 804 O O . GLU A 1 102 ? -16.879 4.696 3.678 1.00 69.81 102 GLU A O 1
ATOM 809 N N . GLN A 1 103 ? -16.229 5.253 5.740 1.00 54.09 103 GLN A N 1
ATOM 810 C CA . GLN A 1 103 ? -17.553 5.731 6.126 1.00 54.09 103 GLN A CA 1
ATOM 811 C C . GLN A 1 103 ? -17.800 7.085 5.448 1.00 54.09 103 GLN A C 1
ATOM 813 O O . GLN A 1 103 ? -17.306 8.112 5.912 1.00 54.09 103 GLN A O 1
ATOM 818 N N . GLY A 1 104 ? -18.565 7.075 4.352 1.00 45.44 104 GLY A N 1
ATOM 819 C CA . GLY A 1 104 ? -19.211 8.267 3.803 1.00 45.44 104 GLY A CA 1
ATOM 820 C C . GLY A 1 104 ? -19.009 8.506 2.309 1.00 45.44 104 GLY A C 1
ATOM 821 O O . GLY A 1 104 ? -18.163 9.309 1.929 1.00 45.44 104 GLY A O 1
ATOM 822 N N . LYS A 1 105 ? -19.890 7.906 1.502 1.00 39.78 105 LYS A N 1
ATOM 823 C CA . LYS A 1 105 ? -20.563 8.542 0.356 1.00 39.78 105 LYS A CA 1
ATOM 824 C C . LYS A 1 105 ? -21.948 7.896 0.213 1.00 39.78 105 LYS A C 1
ATOM 826 O O . LYS A 1 105 ? -22.100 6.914 -0.505 1.00 39.78 105 LYS A O 1
ATOM 831 N N . GLU A 1 106 ? -22.942 8.412 0.937 1.00 35.62 106 GLU A N 1
ATOM 832 C CA . GLU A 1 106 ? -24.298 8.392 0.377 1.00 35.62 106 GLU A CA 1
ATOM 833 C C . GLU A 1 106 ? -24.247 9.264 -0.886 1.00 35.62 106 GLU A C 1
ATOM 835 O O . GLU A 1 106 ? -23.619 10.329 -0.875 1.00 35.62 106 GLU A O 1
ATOM 840 N N . ALA A 1 107 ? -24.766 8.713 -1.982 1.00 37.38 107 ALA A N 1
ATOM 841 C CA . ALA A 1 107 ? -24.809 9.334 -3.301 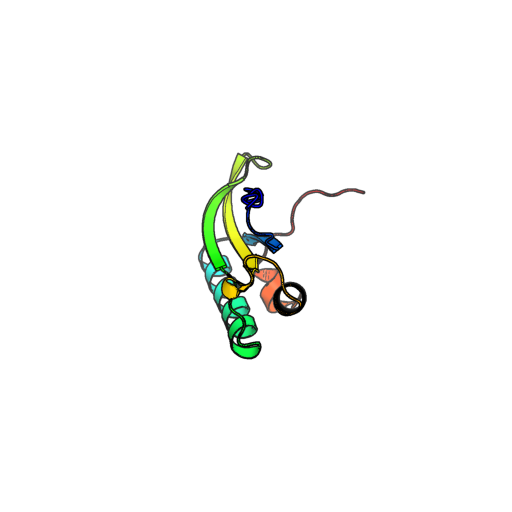1.00 37.38 107 ALA A CA 1
ATOM 842 C C . ALA A 1 107 ? -25.765 10.532 -3.343 1.00 37.38 107 ALA A C 1
ATOM 844 O O . ALA A 1 107 ? -26.775 10.503 -2.605 1.00 37.38 107 ALA A O 1
#

Mean predicted aligned error: 7.14 Å

pLDDT: mean 87.15, std 16.62, range [35.62, 98.38]

InterPro domains:
  IPR001533 Pterin 4 alpha carbinolamine dehydratase [PF01329] (12-87)
  IPR036428 Pterin 4 alpha carbinolamine dehydratase superfamily [G3DSA:3.30.1360.20] (6-89)
  IPR036428 Pterin 4 alpha carbinolamine dehydratase superfamily [SSF55248] (9-87)

Solvent-accessible surface area (backbone atoms only — not comparable to full-atom values): 6393 Å² total; per-residue (Å²): 134,83,78,75,80,79,73,87,65,76,60,50,64,50,74,51,75,45,39,20,89,38,69,66,36,39,52,55,49,49,53,54,51,49,53,54,26,64,76,67,78,48,75,59,54,75,46,79,49,77,45,70,43,81,91,73,75,41,81,39,27,35,38,41,39,37,29,45,37,77,96,74,58,20,71,46,74,64,32,56,53,51,51,52,51,50,52,56,51,47,66,34,72,86,44,35,75,33,44,51,79,81,89,78,78,84,130

Nearest PDB structures (foldseek):
  7of6-assembly1_f  TM=5.442E-01  e=2.879E-01  Homo sapiens
  6juy-assembly1_D  TM=5.389E-01  e=2.703E-01  Synechocystis sp. PCC 6803 substr. Kazusa
  6juy-assembly1_C  TM=4.935E-01  e=4.777E-01  Synechocystis sp. PCC 6803 substr. Kazusa
  6juy-assembly1_A  TM=4.663E-01  e=5.776E-01  Synechocystis sp. PCC 6803 substr. Kazusa
  6p8t-assembly2_F  TM=4.839E-01  e=1.401E+00  Acinetobacter baumannii ATCC 19606 = CIP 70.34 = JCM 6841

Organism: NCBI:txid568900

Foldseek 3Di:
DDDPPPPPDQAAKDKDKFWFPDQVLVVVLVVLLVVLCVVLVADWDWDWDWDQDPVVRDTITMIMTIFADVVVSYDDPSSVVSVVVSVVSCPPPVSVNGTDPDPDDPD

Secondary structure (DSSP, 8-state):
--------PPPP-EEEEEEESSHHHHHHHHHHHHHHHHHHT---EEEEEEEEETTTTEEEEEEEEEE-BGGGTB--HHHHHHHHHHHHHHTSHHHHTTSB-------

Radius of gyration: 16.28 Å; Cα contacts (8 Å, |Δi|>4): 156; chains: 1; bounding box: 43×43×42 Å